Protein AF-A0A7J6T5H5-F1 (afdb_monomer)

InterPro domains:
  IPR002478 PUA domain [PF01472] (5-66)
  IPR002478 PUA domain [SM00359] (3-79)
  IPR004521 Uncharacterised domain CHP00451 [TIGR00451] (3-69)
  IPR015947 PUA-like superfamily [SSF88697] (2-103)
  IPR016437 MCT-1/Tma20 [PTHR22798] (1-104)

Secondary structure (DSSP, 8-state):
-PPEEEE-HHHHHHHTTTPPEETHHHHSTT-B--TTPPTT-EEEEEETT-SSEEEEEEESS-HHHHHH--EEEEE-TTS-EEEEE-SEEEEEEEETTSHHHHHTTS--

Organism: Perkinsus olseni (NCBI:txid32597)

Radius of gyration: 15.25 Å; Cα contacts (8 Å, |Δi|>4): 229; chains: 1; bounding box: 26×34×54 Å

pLDDT: mean 85.47, std 16.78, range [45.53, 98.0]

Foldseek 3Di:
DFAEWEFEPVCLVVLQVQDFDWLCRQQPPQIHDDQFADAQGKHFYDYRPDDDTFFIWGFNHTPCCSHVADQDFDQDPVRDTDRDRTDRGTRTDGGDPPPVNVVVVDDD

Structure (mmCIF, N/CA/C/O backbone):
data_AF-A0A7J6T5H5-F1
#
_entry.id   AF-A0A7J6T5H5-F1
#
loop_
_atom_site.group_PDB
_atom_site.id
_atom_site.type_symbol
_atom_site.label_atom_id
_atom_site.label_alt_id
_atom_site.label_comp_id
_atom_site.label_asym_id
_atom_site.label_entity_id
_atom_site.label_seq_id
_atom_site.pdbx_PDB_ins_code
_atom_site.Cartn_x
_atom_site.Cartn_y
_atom_site.Cartn_z
_atom_site.occupancy
_atom_site.B_iso_or_equiv
_atom_site.auth_seq_id
_atom_site.auth_comp_id
_atom_site.auth_asym_id
_atom_site.auth_atom_id
_atom_site.pdbx_PDB_model_num
ATOM 1 N N . MET A 1 1 ? -12.091 0.994 -14.509 1.00 75.12 1 MET A N 1
ATOM 2 C CA . MET A 1 1 ? -10.735 1.429 -14.094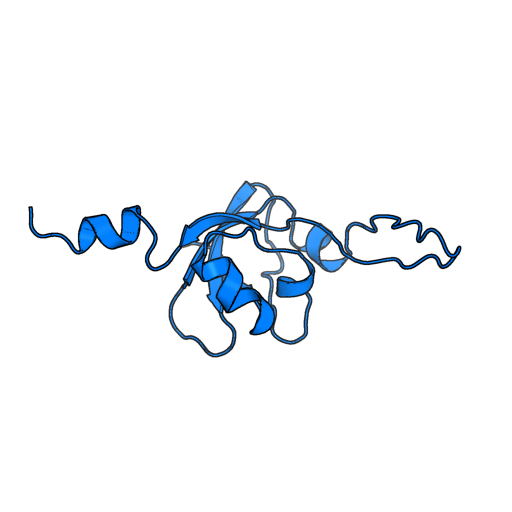 1.00 75.12 1 MET A CA 1
ATOM 3 C C . MET A 1 1 ? -10.667 1.379 -12.569 1.00 75.12 1 MET A C 1
ATOM 5 O O . MET A 1 1 ? -11.698 1.630 -11.957 1.00 75.12 1 MET A O 1
ATOM 9 N N . MET A 1 2 ? -9.535 1.001 -11.963 1.00 90.56 2 MET A N 1
ATOM 10 C CA . MET A 1 2 ? -9.406 0.858 -10.497 1.00 90.56 2 MET A CA 1
ATOM 11 C C . MET A 1 2 ? -9.149 2.215 -9.814 1.00 90.56 2 MET A C 1
ATOM 13 O O . MET A 1 2 ? -8.416 3.025 -10.389 1.00 90.56 2 MET A O 1
ATOM 17 N N . PRO A 1 3 ? -9.686 2.471 -8.604 1.00 95.56 3 PRO A N 1
ATOM 18 C CA . PRO A 1 3 ? -9.283 3.613 -7.790 1.00 95.56 3 PRO A CA 1
ATOM 19 C C . PRO A 1 3 ? -7.802 3.526 -7.428 1.00 95.56 3 PRO A C 1
ATOM 21 O O . PRO A 1 3 ? -7.277 2.443 -7.160 1.00 95.56 3 PRO A O 1
ATOM 24 N N . LEU A 1 4 ? -7.147 4.681 -7.400 1.00 95.81 4 LEU A N 1
ATOM 25 C CA . LEU A 1 4 ? -5.736 4.796 -7.069 1.00 95.81 4 LEU A CA 1
ATOM 26 C C . LEU A 1 4 ? -5.578 5.243 -5.614 1.00 95.81 4 LEU A C 1
ATOM 28 O O . LEU A 1 4 ? -6.182 6.227 -5.192 1.00 95.81 4 LEU A O 1
ATOM 32 N N . VAL A 1 5 ? -4.741 4.528 -4.871 1.00 96.81 5 VAL A N 1
ATOM 33 C CA . VAL A 1 5 ? -4.307 4.886 -3.519 1.00 96.81 5 VAL A CA 1
ATOM 34 C C . VAL A 1 5 ? -2.805 5.126 -3.535 1.00 96.81 5 VAL A C 1
ATOM 36 O O . VAL A 1 5 ? -2.067 4.424 -4.230 1.00 96.81 5 VAL A O 1
ATOM 39 N N . ARG A 1 6 ? -2.336 6.116 -2.777 1.00 97.75 6 ARG A N 1
ATOM 40 C CA . ARG A 1 6 ? -0.909 6.409 -2.650 1.00 97.75 6 ARG A CA 1
ATOM 41 C C . ARG A 1 6 ? -0.421 6.020 -1.268 1.00 97.75 6 ARG A C 1
ATOM 43 O O . ARG A 1 6 ? -0.991 6.458 -0.272 1.00 97.75 6 ARG A O 1
ATOM 50 N N . VAL A 1 7 ? 0.652 5.241 -1.231 1.00 97.31 7 VAL A N 1
ATOM 51 C CA . VAL A 1 7 ? 1.394 4.955 -0.002 1.00 97.31 7 VAL A CA 1
ATOM 52 C C . VAL A 1 7 ? 2.608 5.868 0.110 1.00 97.31 7 VAL A C 1
ATOM 54 O O . VAL A 1 7 ? 3.237 6.208 -0.897 1.00 97.31 7 VAL A O 1
ATOM 57 N N . ASP A 1 8 ? 2.955 6.243 1.336 1.00 96.50 8 ASP A N 1
ATOM 58 C CA . ASP A 1 8 ? 4.159 7.027 1.596 1.00 96.50 8 ASP A CA 1
ATOM 59 C C . ASP A 1 8 ? 5.467 6.272 1.312 1.00 96.50 8 ASP A C 1
ATOM 61 O O . ASP A 1 8 ? 5.505 5.054 1.097 1.00 96.50 8 ASP A O 1
ATOM 65 N N . ARG A 1 9 ? 6.580 7.015 1.339 1.00 96.38 9 ARG A N 1
ATOM 66 C CA . ARG A 1 9 ? 7.930 6.464 1.130 1.00 96.38 9 ARG A CA 1
ATOM 67 C C . ARG A 1 9 ? 8.311 5.348 2.103 1.00 96.38 9 ARG A C 1
ATOM 69 O O . ARG A 1 9 ? 9.049 4.441 1.714 1.00 96.38 9 ARG A O 1
ATOM 76 N N . GLY A 1 10 ? 7.849 5.412 3.351 1.00 95.00 10 GLY A N 1
ATOM 77 C CA . GLY A 1 10 ? 8.183 4.437 4.390 1.00 95.00 10 GLY A CA 1
ATOM 78 C C . GLY A 1 10 ? 7.588 3.059 4.101 1.00 95.00 10 GLY A C 1
ATOM 79 O O . GLY A 1 10 ? 8.234 2.038 4.354 1.00 95.00 10 GLY A O 1
ATOM 80 N N . ALA A 1 11 ? 6.399 3.029 3.500 1.00 95.31 11 ALA A N 1
ATOM 81 C CA . ALA A 1 11 ? 5.681 1.807 3.157 1.00 95.31 11 ALA A CA 1
ATOM 82 C C . ALA A 1 11 ? 6.257 1.059 1.938 1.00 95.31 11 ALA A C 1
ATOM 84 O O . ALA A 1 11 ? 6.144 -0.167 1.872 1.00 95.31 11 ALA A O 1
ATOM 85 N N . ILE A 1 12 ? 6.916 1.752 0.996 1.00 95.62 12 ILE A N 1
ATOM 86 C CA . ILE A 1 12 ? 7.339 1.198 -0.313 1.00 95.62 12 ILE A CA 1
ATOM 87 C C . ILE A 1 12 ? 8.089 -0.132 -0.169 1.00 95.62 12 ILE A C 1
ATOM 89 O O . ILE A 1 12 ? 7.757 -1.122 -0.822 1.00 95.62 12 ILE A O 1
ATOM 93 N N . ARG A 1 13 ? 9.096 -0.177 0.712 1.00 96.00 13 ARG A N 1
ATOM 94 C CA . ARG A 1 13 ? 9.944 -1.367 0.908 1.00 96.00 13 ARG A CA 1
ATOM 95 C C . ARG A 1 13 ? 9.170 -2.591 1.402 1.00 96.00 13 ARG A C 1
ATOM 97 O O . ARG A 1 13 ? 9.638 -3.708 1.206 1.00 96.00 13 ARG A O 1
ATOM 104 N N . PHE A 1 14 ? 8.052 -2.377 2.091 1.00 96.94 14 PHE A N 1
ATOM 105 C CA . PHE A 1 14 ? 7.221 -3.432 2.660 1.00 96.94 14 PHE A CA 1
ATOM 106 C C . PHE A 1 14 ? 6.186 -3.907 1.641 1.00 96.94 14 PHE A C 1
ATOM 108 O O . PHE A 1 14 ? 6.029 -5.112 1.459 1.00 96.94 14 PHE A O 1
ATOM 115 N N . VAL A 1 15 ? 5.567 -2.978 0.905 1.00 96.81 15 VAL A N 1
ATOM 116 C CA . VAL A 1 15 ? 4.629 -3.297 -0.184 1.00 96.81 15 VAL A CA 1
ATOM 117 C C . VAL A 1 15 ? 5.302 -4.164 -1.251 1.00 96.81 15 VAL A C 1
ATOM 119 O O . VAL A 1 15 ? 4.763 -5.198 -1.630 1.00 96.81 15 VAL A O 1
ATOM 122 N N . LEU A 1 16 ? 6.533 -3.822 -1.650 1.00 95.94 16 LEU A N 1
ATOM 123 C CA . LEU A 1 16 ? 7.332 -4.602 -2.611 1.00 95.94 16 LEU A CA 1
ATOM 124 C C . LEU A 1 16 ? 7.812 -5.967 -2.082 1.00 95.94 16 LEU A C 1
ATOM 126 O O . LEU A 1 16 ? 8.473 -6.718 -2.798 1.00 95.94 16 LEU A O 1
ATOM 130 N N . LYS A 1 17 ? 7.516 -6.286 -0.820 1.00 96.62 17 LYS A N 1
ATOM 131 C CA . LYS A 1 17 ? 7.759 -7.593 -0.199 1.00 96.62 17 LYS A CA 1
ATOM 132 C C . LYS A 1 17 ? 6.458 -8.346 0.100 1.00 96.62 17 LYS A C 1
ATOM 134 O O . LYS A 1 17 ? 6.508 -9.350 0.801 1.00 96.62 17 LYS A O 1
ATOM 139 N N . GLY A 1 18 ? 5.319 -7.862 -0.398 1.00 95.50 18 GLY A N 1
ATOM 140 C CA . GLY A 1 18 ? 4.013 -8.489 -0.198 1.00 95.50 18 GLY A CA 1
ATOM 141 C C . GLY A 1 18 ? 3.344 -8.162 1.133 1.00 95.50 18 GLY A C 1
ATOM 142 O O . GLY A 1 18 ? 2.362 -8.804 1.489 1.00 95.50 18 GLY A O 1
ATOM 143 N N . ALA A 1 19 ? 3.844 -7.180 1.891 1.00 97.56 19 ALA A N 1
ATOM 144 C CA . ALA A 1 19 ? 3.162 -6.758 3.108 1.00 97.56 19 ALA A CA 1
ATOM 145 C C . ALA A 1 19 ? 1.835 -6.058 2.782 1.00 97.56 19 ALA A C 1
ATOM 1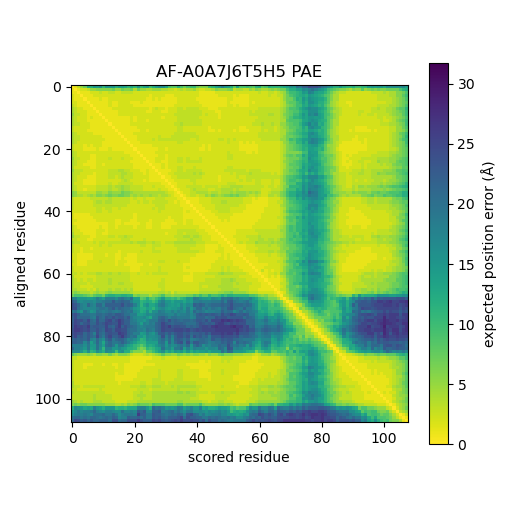47 O O . ALA A 1 19 ? 1.717 -5.364 1.765 1.00 97.56 19 ALA A O 1
ATOM 148 N N . ASN A 1 20 ? 0.871 -6.198 3.690 1.00 97.44 20 ASN A N 1
ATOM 149 C CA . ASN A 1 20 ? -0.363 -5.424 3.667 1.00 97.44 20 ASN A CA 1
ATOM 150 C C . ASN A 1 20 ? -0.094 -3.937 3.928 1.00 97.44 20 ASN A C 1
ATOM 152 O O . ASN A 1 20 ? 0.915 -3.561 4.534 1.00 97.44 20 ASN A O 1
ATOM 156 N N . ILE A 1 21 ? -1.014 -3.086 3.483 1.00 96.00 21 ILE A N 1
ATOM 157 C CA . ILE A 1 21 ? -0.885 -1.642 3.626 1.00 96.00 21 ILE A CA 1
ATOM 158 C C . ILE A 1 21 ? -1.580 -1.240 4.917 1.00 96.00 21 ILE A C 1
ATOM 160 O O . ILE A 1 21 ? -2.777 -1.465 5.111 1.00 96.00 21 ILE A O 1
ATOM 164 N N . MET A 1 22 ? -0.802 -0.622 5.795 1.00 93.81 22 MET A N 1
ATOM 165 C CA . MET A 1 22 ? -1.272 -0.143 7.086 1.00 93.81 22 MET A CA 1
ATOM 166 C C . MET A 1 22 ? -1.825 1.274 6.958 1.00 93.81 22 MET A C 1
ATOM 168 O O . MET A 1 22 ? -1.282 2.081 6.198 1.00 93.81 22 MET A O 1
ATOM 172 N N . THR A 1 23 ? -2.839 1.602 7.756 1.00 92.75 23 THR A N 1
ATOM 173 C CA . THR A 1 23 ? -3.481 2.926 7.765 1.00 92.75 23 THR A CA 1
ATOM 174 C C . THR A 1 23 ? -2.502 4.108 7.835 1.00 92.75 23 THR A C 1
ATOM 176 O O . THR A 1 23 ? -2.643 5.020 7.019 1.00 92.75 23 THR A O 1
ATOM 179 N N . PRO A 1 24 ? -1.447 4.098 8.684 1.00 91.19 24 PRO A N 1
ATOM 180 C CA . PRO A 1 24 ? -0.500 5.213 8.750 1.00 91.19 24 PRO A CA 1
ATOM 181 C C . PRO A 1 24 ? 0.207 5.514 7.426 1.00 91.19 24 PRO A C 1
ATOM 183 O O . PRO A 1 24 ? 0.520 6.668 7.162 1.00 91.19 24 PRO A O 1
ATOM 186 N N . GLY A 1 25 ? 0.421 4.498 6.581 1.00 92.44 25 GLY A N 1
ATOM 187 C CA . GLY A 1 25 ? 1.042 4.669 5.265 1.00 92.44 25 GLY A CA 1
ATOM 188 C C . GLY A 1 25 ? 0.145 5.374 4.243 1.00 92.44 25 GLY A C 1
ATOM 189 O O . GLY A 1 25 ? 0.638 5.808 3.204 1.00 92.44 25 GLY A O 1
ATOM 190 N N . LEU A 1 26 ? -1.158 5.473 4.529 1.00 92.75 26 LEU A N 1
ATOM 191 C CA . LEU A 1 26 ? -2.179 6.099 3.684 1.00 92.75 26 LEU A CA 1
ATOM 192 C C . LEU A 1 26 ? -2.617 7.470 4.220 1.00 92.75 26 LEU A C 1
ATOM 194 O O . LEU A 1 26 ? -2.997 8.331 3.431 1.00 92.75 26 LEU A O 1
ATOM 198 N N . THR A 1 27 ? -2.554 7.677 5.540 1.00 91.00 27 THR A N 1
ATOM 199 C CA . THR A 1 27 ? -2.966 8.925 6.210 1.00 91.00 27 THR A CA 1
ATOM 200 C C . THR A 1 27 ? -1.803 9.867 6.531 1.00 91.00 27 THR A C 1
ATOM 202 O O . THR A 1 27 ? -2.017 10.935 7.101 1.00 91.00 27 THR A O 1
ATOM 205 N N . SER A 1 28 ? -0.560 9.483 6.232 1.00 91.19 28 SER A N 1
ATOM 206 C CA . SER A 1 28 ? 0.602 10.368 6.358 1.00 91.19 28 SER A CA 1
ATOM 207 C C . SER A 1 28 ? 0.611 11.443 5.254 1.00 91.19 28 SER A C 1
ATOM 209 O O . SER A 1 28 ? -0.100 11.306 4.258 1.00 91.19 28 SER A O 1
ATOM 211 N N . PRO A 1 29 ? 1.440 12.504 5.358 1.00 92.94 29 PRO A N 1
ATOM 212 C CA . PRO A 1 29 ? 1.514 13.551 4.329 1.00 92.94 29 PRO A CA 1
ATOM 213 C C . PRO A 1 29 ? 1.873 13.043 2.920 1.00 92.94 29 PRO A C 1
ATOM 215 O O . PRO A 1 29 ? 1.516 13.667 1.923 1.00 92.94 29 PRO A O 1
ATOM 218 N N . GLY A 1 30 ? 2.593 11.917 2.838 1.00 92.88 30 GLY A N 1
ATOM 219 C CA . GLY A 1 30 ? 2.942 11.249 1.582 1.00 92.88 30 GLY A CA 1
ATOM 220 C C . GLY A 1 30 ? 1.863 10.288 1.074 1.00 92.88 30 GLY A C 1
ATOM 221 O O . GLY A 1 30 ? 1.857 9.944 -0.108 1.00 92.88 30 GLY A O 1
ATOM 222 N N . GLY A 1 31 ? 0.927 9.880 1.932 1.00 94.38 31 GLY A N 1
ATOM 223 C CA . GLY A 1 31 ? -0.217 9.053 1.568 1.00 94.38 31 GLY A CA 1
ATOM 224 C C . GLY A 1 31 ? -1.283 9.830 0.790 1.00 94.38 31 GLY A C 1
ATOM 225 O O . GLY A 1 31 ? -1.253 11.062 0.708 1.00 94.38 31 GLY A O 1
ATOM 226 N N . ALA A 1 32 ? -2.194 9.113 0.135 1.00 93.88 32 ALA A N 1
ATOM 227 C CA . ALA A 1 32 ? -3.427 9.680 -0.409 1.00 93.88 32 ALA A CA 1
ATOM 228 C C . ALA A 1 32 ? -4.487 8.592 -0.604 1.00 93.88 32 ALA A C 1
ATOM 230 O O . ALA A 1 32 ? -4.186 7.486 -1.062 1.00 93.88 32 ALA A O 1
ATOM 231 N N . LEU A 1 33 ? -5.738 8.945 -0.319 1.00 93.38 33 LEU A N 1
ATOM 232 C CA . LEU A 1 33 ? -6.906 8.080 -0.446 1.00 93.38 33 LEU A CA 1
ATOM 233 C C . LEU A 1 33 ? -7.969 8.764 -1.318 1.00 93.38 33 LEU A C 1
ATOM 235 O O . LEU A 1 33 ? -8.165 9.976 -1.195 1.00 93.38 33 LEU A O 1
ATOM 239 N N . PRO A 1 34 ? -8.682 8.021 -2.179 1.00 92.19 34 PRO A N 1
ATOM 240 C CA . PRO A 1 34 ? -9.846 8.548 -2.874 1.00 92.19 34 PRO A CA 1
ATOM 241 C C . PRO A 1 34 ? -11.023 8.696 -1.900 1.00 92.19 34 PRO A C 1
ATOM 243 O O . PRO A 1 34 ? -11.260 7.813 -1.082 1.00 92.19 34 PRO A O 1
ATOM 246 N N . GLN A 1 35 ? -11.794 9.783 -2.019 1.00 86.50 35 GLN A N 1
ATOM 247 C CA . GLN A 1 35 ? -12.885 10.116 -1.083 1.00 86.50 35 GLN A CA 1
ATOM 248 C C . GLN A 1 35 ? -13.998 9.060 -1.014 1.00 86.50 35 GLN A C 1
ATOM 250 O O . GLN A 1 35 ? -14.624 8.897 0.023 1.00 86.50 35 GLN A O 1
ATOM 255 N N . HIS A 1 36 ? -14.250 8.332 -2.102 1.00 90.19 36 HIS A N 1
ATOM 256 C CA . HIS A 1 36 ? -15.351 7.367 -2.192 1.00 90.19 36 HIS A CA 1
ATOM 257 C C . HIS A 1 36 ? -14.870 5.911 -2.191 1.00 90.19 36 HIS A C 1
ATOM 259 O O . HIS A 1 36 ? -15.502 5.055 -2.811 1.00 90.19 36 HIS A O 1
ATOM 265 N N . LEU A 1 37 ? -13.733 5.624 -1.545 1.00 93.50 37 LEU A N 1
ATOM 266 C CA . LEU A 1 37 ? -13.246 4.251 -1.431 1.00 93.50 37 LEU A CA 1
ATOM 267 C C . LEU A 1 37 ? -14.216 3.413 -0.598 1.00 93.50 37 LEU A C 1
ATOM 269 O O . LEU A 1 37 ? -14.494 3.744 0.557 1.00 93.50 37 LEU A O 1
ATOM 273 N N . GLN A 1 38 ? -14.689 2.311 -1.172 1.00 93.56 38 GLN A N 1
ATOM 274 C CA . GLN A 1 38 ? -15.552 1.361 -0.480 1.00 93.56 38 GLN A CA 1
ATOM 275 C C . GLN A 1 38 ? -14.749 0.181 0.070 1.00 93.56 38 GLN A C 1
ATOM 277 O O . GLN A 1 38 ? -13.715 -0.213 -0.476 1.00 93.56 38 GLN A O 1
ATOM 282 N N . LYS A 1 39 ? -15.258 -0.415 1.150 1.00 93.19 39 LYS A N 1
ATOM 283 C CA . LYS A 1 39 ? -14.766 -1.698 1.648 1.00 93.19 39 LYS A CA 1
ATOM 284 C C . LYS A 1 39 ? -14.934 -2.783 0.576 1.00 93.19 39 LYS A C 1
ATOM 286 O O . LYS A 1 39 ? -15.860 -2.729 -0.227 1.00 93.19 39 LYS A O 1
ATOM 291 N N . ASP A 1 40 ? -14.008 -3.735 0.556 1.00 95.62 40 ASP A N 1
ATOM 292 C CA . ASP A 1 40 ? -13.868 -4.819 -0.422 1.00 95.62 40 ASP A CA 1
ATOM 293 C C . ASP A 1 40 ? -13.587 -4.369 -1.869 1.00 95.62 40 ASP A C 1
AT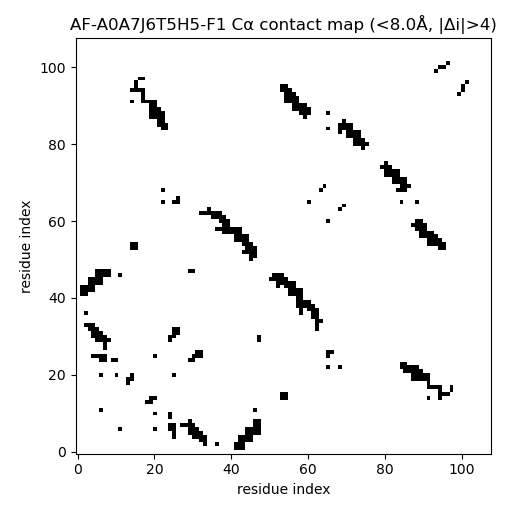OM 295 O O . ASP A 1 40 ? -13.450 -5.201 -2.769 1.00 95.62 40 ASP A O 1
ATOM 299 N N . GLN A 1 41 ? -13.408 -3.067 -2.112 1.00 96.31 41 GLN A N 1
ATOM 300 C CA . GLN A 1 41 ? -13.064 -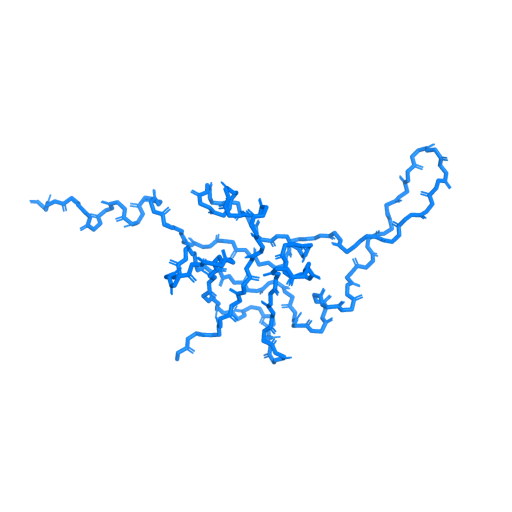2.551 -3.431 1.00 96.31 41 GLN A CA 1
ATOM 301 C C . GLN A 1 41 ? -11.606 -2.868 -3.794 1.00 96.31 41 GLN A C 1
ATOM 303 O O . GLN A 1 41 ? -10.690 -2.679 -2.988 1.00 96.31 41 GLN A O 1
ATOM 308 N N . ILE A 1 42 ? -11.384 -3.313 -5.034 1.00 97.88 42 ILE A N 1
ATOM 309 C CA . ILE A 1 42 ? -10.039 -3.516 -5.586 1.00 97.88 42 ILE A CA 1
ATOM 310 C C . ILE A 1 42 ? -9.416 -2.168 -5.941 1.00 97.88 42 ILE A C 1
ATOM 312 O O . ILE A 1 42 ? -10.035 -1.358 -6.635 1.00 97.88 42 ILE A O 1
ATOM 316 N N . VAL A 1 43 ? -8.180 -1.954 -5.499 1.00 97.56 43 VAL A N 1
ATOM 317 C CA . VAL A 1 43 ? -7.437 -0.703 -5.658 1.00 97.56 43 VAL A CA 1
ATOM 318 C C . VAL A 1 43 ? -6.064 -0.922 -6.275 1.00 97.56 43 VAL A C 1
ATOM 320 O O . VAL A 1 43 ? -5.402 -1.935 -6.044 1.00 97.56 43 VAL A O 1
ATOM 323 N N . ALA A 1 44 ? -5.619 0.080 -7.026 1.00 97.81 44 ALA A N 1
ATOM 324 C CA . ALA A 1 44 ? -4.258 0.190 -7.521 1.00 97.81 44 ALA A CA 1
ATOM 325 C C . ALA A 1 44 ? -3.420 1.036 -6.556 1.00 97.81 44 ALA A C 1
ATOM 327 O O . ALA A 1 44 ? -3.811 2.146 -6.197 1.00 97.81 44 ALA A O 1
ATOM 328 N N . ILE A 1 45 ? -2.258 0.529 -6.159 1.00 98.00 45 ILE A N 1
ATOM 329 C CA . ILE A 1 45 ? -1.380 1.170 -5.181 1.00 98.00 45 ILE A CA 1
ATOM 330 C C . ILE A 1 45 ? -0.183 1.785 -5.899 1.00 98.00 45 ILE A C 1
ATOM 332 O O . ILE A 1 45 ? 0.603 1.083 -6.539 1.00 98.00 45 ILE A O 1
ATOM 336 N N . ILE A 1 46 ? -0.022 3.099 -5.764 1.00 97.62 46 ILE A N 1
ATOM 337 C CA . ILE A 1 46 ? 1.152 3.836 -6.229 1.00 97.62 46 ILE A CA 1
ATOM 338 C C . ILE A 1 46 ? 2.001 4.281 -5.038 1.00 97.62 46 ILE A C 1
ATOM 340 O O . ILE A 1 46 ? 1.494 4.580 -3.957 1.00 97.62 46 ILE A O 1
ATOM 344 N N . ALA A 1 47 ? 3.310 4.342 -5.233 1.00 96.69 47 ALA A N 1
ATOM 345 C CA . ALA A 1 47 ? 4.234 4.854 -4.233 1.00 96.69 47 ALA A CA 1
ATOM 346 C C . ALA A 1 47 ? 4.466 6.360 -4.412 1.00 96.69 47 ALA A C 1
ATOM 348 O O . ALA A 1 47 ? 4.524 6.858 -5.537 1.00 96.69 47 ALA A O 1
ATOM 349 N N . GLU A 1 48 ? 4.652 7.085 -3.309 1.00 97.25 48 GLU A N 1
ATOM 350 C CA . GLU A 1 48 ? 5.033 8.496 -3.345 1.00 97.25 48 GLU A CA 1
ATOM 351 C C . GLU A 1 48 ? 6.275 8.724 -4.230 1.00 97.25 48 GLU A C 1
ATOM 353 O O . GLU A 1 48 ? 7.322 8.093 -4.057 1.00 97.25 48 GLU A O 1
ATOM 358 N N . GLY A 1 49 ? 6.151 9.633 -5.203 1.00 95.50 49 GLY A N 1
ATOM 359 C CA . GLY A 1 49 ? 7.223 9.954 -6.148 1.00 95.50 49 GLY A CA 1
ATOM 360 C C . GLY A 1 49 ? 7.485 8.883 -7.213 1.00 95.50 49 GLY A C 1
ATOM 361 O O . GLY A 1 49 ? 8.565 8.882 -7.804 1.00 95.50 49 GLY A O 1
ATOM 362 N N . LYS A 1 50 ? 6.547 7.954 -7.442 1.00 95.69 50 LYS A N 1
ATOM 363 C CA . LYS A 1 50 ? 6.581 6.980 -8.545 1.00 95.69 50 LYS A CA 1
ATOM 364 C C . LYS A 1 50 ? 5.410 7.203 -9.495 1.00 95.69 50 LYS A C 1
ATOM 366 O O . LYS A 1 50 ? 4.368 7.699 -9.088 1.00 95.69 50 LYS A O 1
ATOM 371 N N . GLU A 1 51 ? 5.605 6.817 -10.752 1.00 94.75 51 GLU A N 1
ATOM 372 C CA . GLU A 1 51 ? 4.609 6.960 -11.826 1.00 94.75 51 GLU A CA 1
ATOM 373 C C . GLU A 1 51 ? 3.808 5.675 -12.053 1.00 94.75 51 GLU A C 1
ATOM 375 O O . GLU A 1 51 ? 2.645 5.715 -12.447 1.00 94.75 51 GLU A O 1
ATOM 380 N N . HIS A 1 52 ? 4.420 4.521 -11.783 1.00 95.50 52 HIS A N 1
ATOM 381 C CA . HIS A 1 52 ? 3.806 3.218 -11.999 1.00 95.50 52 HIS A CA 1
ATOM 382 C C . HIS A 1 52 ? 3.276 2.614 -10.702 1.00 95.50 52 HIS A C 1
ATOM 384 O O . HIS A 1 52 ? 3.848 2.779 -9.621 1.00 95.50 52 HIS A O 1
ATOM 390 N N . ILE A 1 53 ? 2.187 1.865 -10.850 1.00 96.75 53 ILE A N 1
ATOM 391 C CA . ILE A 1 53 ? 1.566 1.073 -9.792 1.00 96.75 53 ILE A CA 1
ATOM 392 C C . ILE A 1 53 ? 2.564 0.006 -9.331 1.00 96.75 53 ILE A C 1
ATOM 394 O O . ILE A 1 53 ? 3.176 -0.680 -10.148 1.00 96.75 53 ILE A O 1
ATOM 398 N N . CYS A 1 54 ? 2.729 -0.132 -8.018 1.00 96.50 54 CYS A N 1
ATOM 399 C CA . CYS A 1 54 ? 3.640 -1.104 -7.418 1.00 96.50 54 CYS A CA 1
ATOM 400 C C . CYS A 1 54 ? 2.920 -2.304 -6.795 1.00 96.50 54 CYS A C 1
ATOM 402 O O . CYS A 1 54 ? 3.569 -3.320 -6.540 1.00 96.50 54 CYS A O 1
ATOM 404 N N . ALA A 1 55 ? 1.610 -2.198 -6.557 1.00 97.88 55 ALA A N 1
ATOM 405 C CA . ALA A 1 55 ? 0.784 -3.290 -6.061 1.00 97.88 55 ALA A CA 1
ATOM 406 C C . ALA A 1 55 ? -0.704 -3.109 -6.398 1.00 97.88 55 ALA A C 1
ATOM 408 O O . ALA A 1 55 ? -1.166 -2.016 -6.724 1.00 97.88 55 ALA A O 1
ATOM 409 N N . ILE A 1 56 ? -1.453 -4.198 -6.284 1.00 97.94 56 ILE A N 1
ATOM 410 C CA . ILE A 1 56 ? -2.910 -4.266 -6.321 1.00 97.94 56 ILE A CA 1
ATOM 411 C C . ILE A 1 56 ? -3.359 -4.873 -4.997 1.00 97.94 56 ILE A C 1
ATOM 413 O O . ILE A 1 56 ? -2.778 -5.848 -4.515 1.00 97.94 56 ILE A O 1
ATOM 417 N N . GLY A 1 57 ? -4.404 -4.303 -4.413 1.00 97.56 57 GLY A N 1
ATOM 418 C CA . GLY A 1 57 ? -4.948 -4.787 -3.154 1.00 97.56 57 GLY A CA 1
ATOM 419 C C . GLY A 1 57 ? -6.455 -4.650 -3.070 1.00 97.56 57 GLY A C 1
ATOM 420 O O . GLY A 1 57 ? -7.095 -4.082 -3.955 1.00 97.56 57 GLY A O 1
ATOM 421 N N . ARG A 1 58 ? -7.014 -5.170 -1.982 1.00 97.88 58 ARG A N 1
ATOM 422 C CA . ARG A 1 58 ? -8.426 -5.029 -1.630 1.00 97.88 58 ARG A CA 1
ATOM 423 C C . ARG A 1 58 ? -8.558 -4.200 -0.367 1.00 97.88 58 ARG A C 1
ATOM 425 O O . ARG A 1 58 ? -7.923 -4.501 0.644 1.00 97.88 58 ARG A O 1
ATOM 432 N N . SER A 1 59 ? -9.386 -3.164 -0.424 1.00 95.62 59 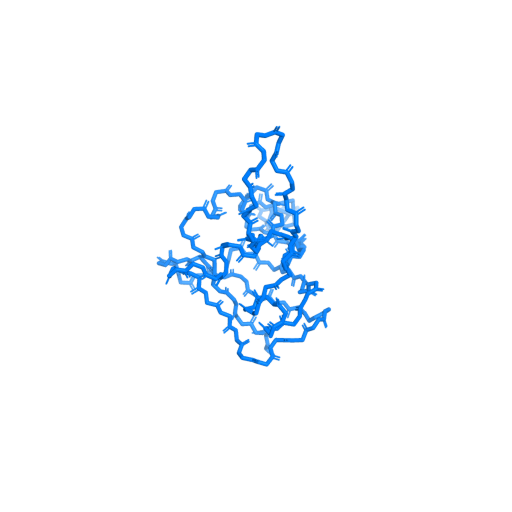SER A N 1
ATOM 433 C CA . SER A 1 59 ? -9.656 -2.336 0.746 1.00 95.62 59 SER A CA 1
ATOM 434 C C . SER A 1 59 ? -10.407 -3.138 1.803 1.00 95.62 59 SER A C 1
ATOM 436 O O . SER A 1 59 ? -11.443 -3.725 1.512 1.00 95.62 59 SER A O 1
ATOM 438 N N . LEU A 1 60 ? -9.917 -3.159 3.038 1.00 94.19 60 LEU A N 1
ATOM 439 C CA . LEU A 1 60 ? -10.616 -3.777 4.172 1.00 94.19 60 LEU A CA 1
ATOM 440 C C . LEU A 1 60 ? -11.535 -2.786 4.895 1.00 94.19 60 LEU A C 1
ATOM 442 O O . LEU A 1 60 ? -12.359 -3.193 5.716 1.00 94.19 60 LEU A O 1
ATOM 446 N N . GLN A 1 61 ? -11.388 -1.501 4.578 1.00 89.62 61 GLN A N 1
ATOM 447 C CA . GLN A 1 61 ? -12.069 -0.373 5.204 1.00 89.62 61 GLN A CA 1
ATOM 448 C C . GLN A 1 61 ? -12.507 0.644 4.136 1.00 89.62 61 GLN A C 1
ATOM 450 O O . GLN A 1 61 ? -11.964 0.657 3.028 1.00 89.62 61 GLN A O 1
ATOM 455 N N . SER A 1 62 ? -13.486 1.493 4.435 1.00 91.56 62 SER A N 1
ATOM 456 C CA . SER A 1 62 ? -13.840 2.633 3.576 1.00 91.56 62 SER A CA 1
ATOM 457 C C . SER A 1 62 ? -12.855 3.802 3.739 1.00 91.56 62 SER A C 1
ATOM 459 O O . SER A 1 62 ? -12.082 3.849 4.696 1.00 91.56 62 SER A O 1
ATOM 461 N N . ALA A 1 63 ? -12.885 4.781 2.826 1.00 89.94 63 ALA A N 1
ATOM 462 C CA . ALA A 1 63 ? -12.073 6.000 2.953 1.00 89.94 63 ALA A CA 1
ATOM 463 C C . ALA A 1 63 ? -12.310 6.725 4.288 1.00 89.94 63 ALA A C 1
ATOM 465 O O . ALA A 1 63 ? -11.357 7.191 4.920 1.00 89.94 63 ALA A O 1
ATOM 466 N N . ASP A 1 64 ? -13.571 6.783 4.719 1.00 88.25 64 ASP A N 1
ATOM 467 C CA . ASP A 1 64 ? -13.975 7.429 5.965 1.00 88.25 64 ASP A CA 1
ATOM 468 C C . ASP A 1 64 ? -13.409 6.682 7.175 1.00 88.25 64 ASP A C 1
ATOM 470 O O . ASP A 1 64 ? -12.824 7.298 8.061 1.00 88.25 64 ASP A O 1
ATOM 474 N N . GLU A 1 65 ? -13.490 5.349 7.187 1.00 85.62 65 GLU A N 1
ATOM 475 C CA . GLU A 1 65 ? -12.940 4.517 8.264 1.00 85.62 65 GLU A CA 1
ATOM 476 C C . GLU A 1 65 ? -11.412 4.641 8.367 1.00 85.62 65 GLU A C 1
ATOM 478 O O . GLU A 1 65 ? -10.865 4.721 9.468 1.00 85.62 65 GLU A O 1
ATOM 483 N N . ILE A 1 66 ? -10.717 4.700 7.225 1.00 85.56 66 ILE A N 1
ATOM 484 C CA . ILE A 1 66 ? -9.257 4.861 7.172 1.00 85.56 66 ILE A CA 1
ATOM 485 C C . ILE A 1 66 ? -8.856 6.259 7.674 1.00 85.56 66 ILE A C 1
ATOM 487 O O . ILE A 1 66 ? -7.887 6.388 8.424 1.00 85.56 66 ILE A O 1
ATOM 491 N N . THR A 1 67 ? -9.607 7.299 7.297 1.00 82.12 67 THR A N 1
ATOM 492 C CA . THR A 1 67 ? -9.281 8.703 7.605 1.00 82.12 67 THR A CA 1
ATOM 493 C C . THR A 1 67 ? -9.644 9.095 9.036 1.00 82.12 67 THR A C 1
ATOM 495 O O . THR A 1 67 ? -8.814 9.668 9.739 1.00 82.12 67 THR A O 1
ATOM 498 N N . VAL A 1 68 ? -10.866 8.781 9.480 1.00 67.00 68 VAL A N 1
ATOM 499 C CA . VAL A 1 68 ? -11.340 9.039 10.855 1.00 67.00 68 VAL A CA 1
ATOM 500 C C . VAL A 1 68 ? -10.565 8.180 11.852 1.00 67.00 68 VAL A C 1
ATOM 502 O O . VAL A 1 68 ? -10.299 8.594 12.980 1.00 67.00 68 VAL A O 1
ATOM 505 N N . GLY A 1 69 ? -10.132 7.016 11.382 1.00 57.22 69 GLY A N 1
ATOM 506 C CA . GLY A 1 69 ? -9.272 6.105 12.083 1.00 57.22 69 GLY A CA 1
ATOM 507 C C . GLY A 1 69 ? -10.013 5.204 13.046 1.00 57.22 69 GLY A C 1
ATOM 508 O O . GLY A 1 69 ? -10.763 5.645 13.916 1.00 57.22 69 GLY A O 1
ATOM 509 N N . VAL A 1 70 ? -9.743 3.907 12.932 1.00 50.62 70 VAL A N 1
ATOM 510 C CA . VAL A 1 70 ? -10.097 2.974 13.995 1.00 50.62 70 VAL A CA 1
ATOM 511 C C . VAL A 1 70 ? -9.129 3.247 15.135 1.00 50.62 70 VAL A C 1
ATOM 513 O O . VAL A 1 70 ? -7.941 2.922 15.066 1.00 50.62 70 VAL A O 1
ATOM 516 N N . VAL A 1 71 ? -9.631 3.900 16.180 1.00 45.53 71 VAL A N 1
ATOM 517 C CA . VAL A 1 71 ? -8.891 4.086 17.424 1.00 45.53 71 VAL A CA 1
ATOM 518 C C . VAL A 1 71 ? -8.759 2.717 18.076 1.00 45.53 71 VAL A C 1
ATOM 520 O O . VAL A 1 71 ? -9.634 2.273 18.814 1.00 45.53 71 VAL A O 1
ATOM 523 N N . VAL A 1 72 ? -7.660 2.025 17.793 1.00 48.16 72 VAL A N 1
ATOM 524 C CA . VAL A 1 72 ? -7.262 0.891 18.618 1.00 48.16 72 VAL A CA 1
ATOM 525 C C . VAL A 1 72 ? -6.738 1.484 19.918 1.00 48.16 72 VAL A C 1
ATOM 527 O O . VAL A 1 72 ? -5.743 2.215 19.925 1.00 48.16 72 VAL A O 1
ATOM 530 N N . GLU A 1 73 ? -7.439 1.222 21.021 1.00 47.47 73 GLU A N 1
ATOM 531 C CA . GLU A 1 73 ? -6.948 1.575 22.349 1.00 47.47 73 GLU A CA 1
ATOM 532 C C . GLU A 1 73 ? -5.727 0.708 22.664 1.00 47.47 73 GLU A C 1
ATOM 534 O O . GLU A 1 73 ? -5.831 -0.399 23.188 1.00 47.47 73 GLU A O 1
ATOM 539 N N . VAL A 1 74 ? -4.541 1.209 22.327 1.00 49.88 74 VAL A N 1
ATOM 540 C CA . VAL A 1 74 ? -3.294 0.574 22.741 1.00 49.88 74 VAL A CA 1
ATOM 541 C C . VAL A 1 74 ? -3.029 0.994 24.181 1.00 49.88 74 VAL A C 1
ATOM 543 O O . VAL A 1 74 ? -2.580 2.110 24.456 1.00 49.88 74 VAL A O 1
ATOM 546 N N . VAL A 1 75 ? -3.334 0.099 25.119 1.00 49.81 75 VAL A N 1
ATOM 547 C CA . VAL A 1 75 ? -2.923 0.256 26.515 1.00 49.81 75 VAL A CA 1
ATOM 548 C C . VAL A 1 75 ? -1.427 -0.026 26.586 1.00 49.81 75 VAL A C 1
ATOM 550 O O . VAL A 1 75 ? -0.985 -1.167 26.469 1.00 49.81 75 VAL A O 1
ATOM 553 N N . ASN A 1 76 ? -0.629 1.025 26.759 1.00 51.56 76 ASN A N 1
ATOM 554 C CA . ASN A 1 76 ? 0.786 0.863 27.066 1.00 51.56 76 ASN A CA 1
ATOM 555 C C . ASN A 1 76 ? 0.923 0.358 28.516 1.00 51.56 76 ASN A C 1
ATOM 557 O O . ASN A 1 76 ? 0.270 0.919 29.400 1.00 51.56 76 ASN A O 1
ATOM 561 N N . PRO A 1 77 ? 1.810 -0.610 28.814 1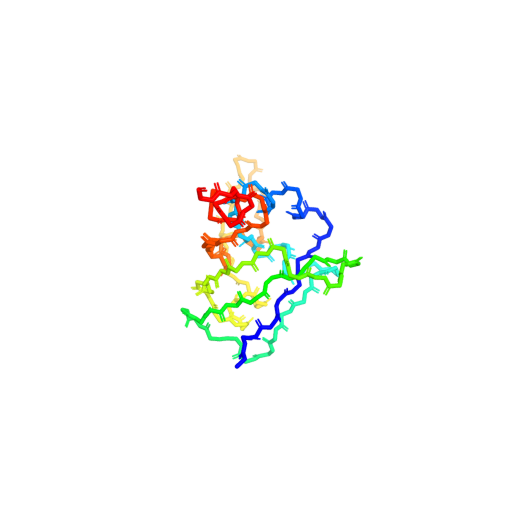.00 56.94 77 PRO A N 1
ATOM 562 C CA . PRO A 1 77 ? 2.028 -1.097 30.182 1.00 56.94 77 PRO A CA 1
ATOM 563 C C . PRO A 1 77 ? 2.526 -0.011 31.157 1.00 56.94 77 PRO A C 1
ATOM 565 O O . PRO A 1 77 ? 2.484 -0.204 32.365 1.00 56.94 77 PRO A O 1
ATOM 568 N N . ALA A 1 78 ? 2.948 1.152 30.645 1.00 63.38 78 ALA A N 1
ATOM 569 C CA . ALA A 1 78 ? 3.344 2.333 31.414 1.00 63.38 78 ALA A CA 1
ATOM 570 C C . ALA A 1 78 ? 2.213 3.374 31.631 1.00 63.38 78 ALA A C 1
ATOM 572 O O . ALA A 1 78 ? 2.491 4.504 32.020 1.00 63.38 78 ALA A O 1
ATOM 573 N N . GLY A 1 79 ? 0.945 3.042 31.350 1.00 49.09 79 GLY A N 1
ATOM 574 C CA . GLY A 1 79 ? -0.220 3.872 31.713 1.00 49.09 79 GLY A CA 1
ATOM 575 C C . GLY A 1 79 ? -0.539 5.062 30.791 1.00 49.09 79 GLY A C 1
ATOM 576 O O . GLY A 1 79 ? -1.514 5.771 31.024 1.00 49.09 79 GLY A O 1
ATOM 577 N N . GLY A 1 80 ? 0.232 5.287 29.722 1.00 47.53 80 GLY A N 1
ATOM 578 C CA . GLY A 1 80 ? -0.055 6.333 28.731 1.00 47.53 80 GLY A CA 1
ATOM 579 C C . GLY A 1 80 ? -1.038 5.872 27.649 1.00 47.53 80 GLY A C 1
ATOM 580 O O . GLY A 1 80 ? -0.701 4.993 26.857 1.00 47.53 80 GLY A O 1
ATOM 581 N N . LYS A 1 8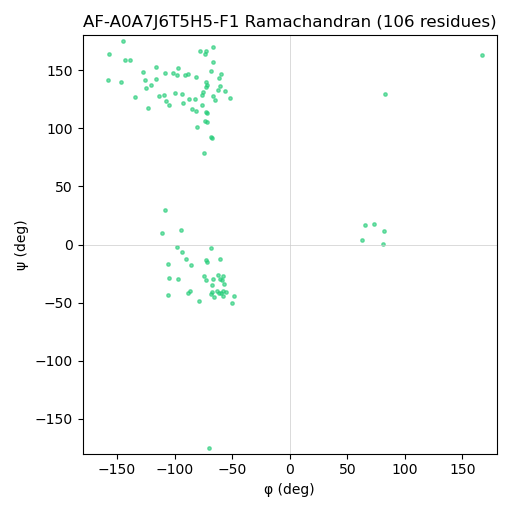1 ? -2.226 6.489 27.566 1.00 46.34 81 LYS A N 1
ATOM 582 C CA . LYS A 1 81 ? -3.198 6.276 26.474 1.00 46.34 81 LYS A CA 1
ATOM 583 C C . LYS A 1 81 ? -2.735 7.025 25.215 1.00 46.34 81 LYS A C 1
ATOM 585 O O . LYS A 1 81 ? -2.597 8.245 25.243 1.00 46.34 81 LYS A O 1
ATOM 590 N N . ARG A 1 82 ? -2.504 6.319 24.102 1.00 48.44 82 ARG A N 1
ATOM 591 C CA . ARG A 1 82 ? -2.313 6.929 22.772 1.00 48.44 82 ARG A CA 1
ATOM 592 C C . ARG A 1 82 ? -3.340 6.351 21.806 1.00 48.44 82 ARG A C 1
ATOM 594 O O . ARG A 1 82 ? -3.316 5.155 21.534 1.00 48.44 82 ARG A O 1
ATOM 601 N N . SER A 1 83 ? -4.213 7.199 21.269 1.00 50.94 83 SER A N 1
ATOM 602 C CA . SE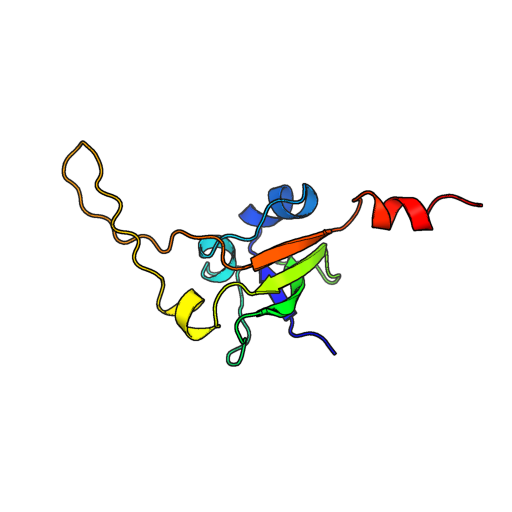R A 1 83 ? -5.017 6.859 20.099 1.00 50.94 83 SER A CA 1
ATOM 603 C C . SER A 1 83 ? -4.086 6.839 18.892 1.00 50.94 83 SER A C 1
ATOM 605 O O . SER A 1 83 ? -3.500 7.850 18.512 1.00 50.94 83 SER A O 1
ATOM 607 N N . THR A 1 84 ? -3.877 5.662 18.315 1.00 53.25 84 THR A N 1
ATOM 608 C CA . THR A 1 84 ? -3.128 5.536 17.065 1.00 53.25 84 THR A CA 1
ATOM 609 C C . THR A 1 84 ? -4.002 4.804 16.074 1.00 53.25 84 THR A C 1
ATOM 611 O O . THR A 1 84 ? -4.652 3.820 16.418 1.00 53.25 84 THR A O 1
ATOM 614 N N . ASN A 1 85 ? -4.042 5.328 14.854 1.00 60.59 85 ASN A N 1
ATOM 615 C CA . ASN A 1 85 ? -4.784 4.751 13.750 1.00 60.59 85 ASN A CA 1
ATOM 616 C C . ASN A 1 85 ? -4.015 3.507 13.266 1.00 60.59 85 ASN A C 1
ATOM 618 O O . ASN A 1 85 ? -3.184 3.585 12.361 1.00 60.59 85 ASN A O 1
ATOM 622 N N . GLN A 1 86 ? -4.158 2.399 13.997 1.00 64.19 86 GLN A N 1
ATOM 623 C CA . GLN A 1 86 ? -3.410 1.161 13.788 1.00 64.19 86 GLN A CA 1
ATOM 624 C C . GLN A 1 86 ? -4.327 0.107 13.186 1.00 64.19 86 GLN A C 1
ATOM 626 O O . GLN A 1 86 ? -5.358 -0.234 13.754 1.00 64.19 86 GLN A O 1
ATOM 631 N N . GLY A 1 87 ? -3.939 -0.433 12.039 1.00 83.94 87 GLY A N 1
ATOM 632 C CA . GLY A 1 87 ? -4.713 -1.468 11.376 1.00 83.94 87 GLY A CA 1
ATOM 633 C C . GLY A 1 87 ? -4.253 -1.695 9.950 1.00 83.94 87 GLY A C 1
ATOM 634 O O . GLY A 1 87 ? -3.536 -0.874 9.369 1.00 83.94 87 GLY A O 1
ATOM 635 N N . ILE A 1 88 ? -4.653 -2.841 9.410 1.00 92.44 88 ILE A N 1
ATOM 636 C CA . ILE A 1 88 ? -4.500 -3.142 7.994 1.00 92.44 88 ILE A CA 1
ATOM 637 C C . ILE A 1 88 ? -5.655 -2.456 7.264 1.00 92.44 88 ILE A C 1
ATOM 639 O O . ILE A 1 88 ? -6.809 -2.826 7.460 1.00 92.44 88 ILE A O 1
ATOM 643 N N . ALA A 1 89 ? -5.335 -1.479 6.421 1.00 94.00 89 ALA A N 1
ATOM 644 C CA . ALA A 1 89 ? -6.319 -0.765 5.616 1.00 94.00 89 ALA A CA 1
ATOM 645 C C . ALA A 1 89 ? -6.589 -1.485 4.291 1.00 94.00 89 ALA A C 1
ATOM 647 O O . ALA A 1 89 ? -7.731 -1.555 3.842 1.00 94.00 89 ALA A O 1
ATOM 648 N N . ILE A 1 90 ? -5.541 -2.027 3.661 1.00 96.62 90 ILE A N 1
ATOM 649 C CA . ILE A 1 90 ? -5.638 -2.721 2.372 1.00 96.62 90 ILE A CA 1
ATOM 650 C C . ILE A 1 90 ? -4.838 -4.021 2.447 1.00 96.62 90 ILE A C 1
ATOM 652 O O . ILE A 1 90 ? -3.651 -4.028 2.787 1.00 96.62 90 ILE A O 1
ATO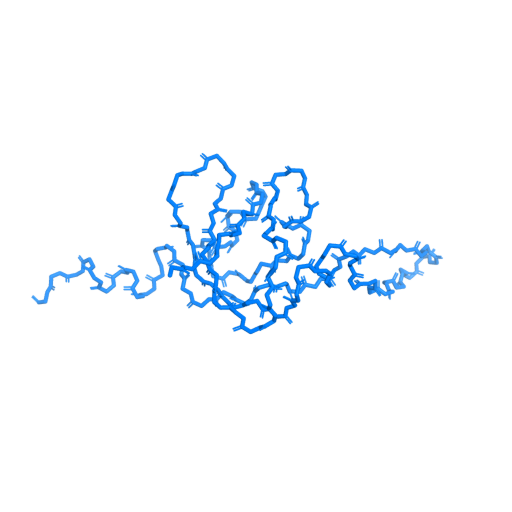M 656 N N . GLU A 1 91 ? -5.497 -5.118 2.100 1.00 97.69 91 GLU A N 1
ATOM 657 C CA . GLU A 1 91 ? -4.880 -6.425 1.896 1.00 97.69 91 GLU A CA 1
ATOM 658 C C . GLU A 1 91 ? -4.148 -6.448 0.548 1.00 97.69 91 GLU A C 1
ATOM 660 O O . GLU A 1 91 ? -4.721 -6.081 -0.479 1.00 97.69 91 GLU A O 1
ATOM 665 N N . ASN A 1 92 ? -2.880 -6.860 0.541 1.00 97.31 92 ASN A N 1
ATOM 666 C CA . ASN A 1 92 ? -2.069 -6.938 -0.673 1.00 97.31 92 ASN A CA 1
ATOM 667 C C . ASN A 1 92 ? -2.367 -8.246 -1.424 1.00 97.31 92 ASN A C 1
ATOM 669 O O . ASN A 1 92 ? -2.271 -9.325 -0.845 1.00 97.31 92 ASN A O 1
ATOM 673 N N . ILE A 1 93 ? -2.732 -8.144 -2.704 1.00 97.62 93 ILE A N 1
ATOM 674 C CA . ILE A 1 93 ? -3.098 -9.291 -3.550 1.00 97.62 93 ILE A CA 1
ATOM 675 C C . ILE A 1 93 ? -1.984 -9.608 -4.547 1.00 97.62 93 ILE A C 1
ATOM 677 O O . ILE A 1 93 ? -1.660 -10.771 -4.772 1.00 97.62 93 ILE A O 1
ATOM 681 N N . HIS A 1 94 ? -1.414 -8.575 -5.162 1.00 97.19 94 HIS A N 1
ATOM 682 C CA . HIS A 1 94 ? -0.371 -8.703 -6.172 1.00 97.19 94 HIS A CA 1
ATOM 683 C C . HIS A 1 94 ? 0.586 -7.525 -6.063 1.00 97.19 94 HIS A C 1
ATOM 685 O O . HIS A 1 94 ? 0.149 -6.388 -5.890 1.00 97.19 94 HIS A O 1
ATOM 691 N N . TYR A 1 95 ? 1.884 -7.765 -6.206 1.00 97.44 95 TYR A N 1
ATOM 692 C CA . TYR A 1 95 ? 2.882 -6.704 -6.140 1.00 97.44 95 TYR A CA 1
ATOM 693 C C . TYR A 1 95 ? 4.022 -6.918 -7.129 1.00 97.44 95 TYR A C 1
ATOM 695 O O . TYR A 1 95 ? 4.293 -8.019 -7.611 1.00 97.44 95 TYR A O 1
ATOM 703 N N . LEU A 1 96 ? 4.714 -5.826 -7.436 1.00 95.38 96 LEU A N 1
ATOM 704 C CA . LEU A 1 96 ? 5.834 -5.826 -8.363 1.00 95.38 96 LEU A CA 1
ATOM 705 C C . LEU A 1 96 ? 6.916 -6.827 -7.920 1.00 95.38 96 LEU A C 1
ATOM 707 O O . LEU A 1 96 ? 7.356 -6.806 -6.770 1.00 95.38 96 LEU A O 1
ATOM 711 N N . ASN A 1 97 ? 7.397 -7.649 -8.858 1.00 93.38 97 ASN A N 1
ATOM 712 C CA . ASN A 1 97 ? 8.388 -8.715 -8.642 1.00 93.38 97 ASN A CA 1
ATOM 713 C C . ASN A 1 97 ? 7.941 -9.891 -7.752 1.00 93.38 97 ASN A C 1
ATOM 715 O O . ASN A 1 97 ? 8.794 -10.683 -7.317 1.00 93.38 97 ASN A O 1
ATOM 719 N N . ASP A 1 98 ? 6.641 -10.055 -7.512 1.00 94.88 98 ASP A N 1
ATOM 720 C CA . ASP A 1 98 ? 6.108 -11.286 -6.934 1.00 94.88 98 ASP A CA 1
ATOM 721 C C . ASP A 1 98 ? 6.174 -12.476 -7.918 1.00 94.88 98 ASP A C 1
ATOM 723 O O . ASP A 1 98 ? 6.766 -12.400 -9.001 1.00 94.88 98 ASP A O 1
ATOM 727 N N . GLY A 1 99 ? 5.623 -13.623 -7.514 1.00 93.75 99 GLY A N 1
ATOM 728 C CA . GLY A 1 99 ? 5.621 -14.827 -8.346 1.00 93.75 99 GLY A CA 1
ATOM 729 C C . GLY A 1 99 ? 4.865 -14.652 -9.666 1.00 93.75 99 GLY A C 1
ATOM 730 O O . GLY A 1 99 ? 5.363 -15.088 -10.705 1.00 93.75 99 GLY A O 1
ATOM 731 N N . LEU A 1 100 ? 3.707 -13.982 -9.640 1.00 92.56 100 LEU A N 1
ATOM 732 C CA . LEU A 1 100 ? 2.875 -13.753 -10.823 1.00 92.56 100 LEU A CA 1
ATOM 733 C C . LEU A 1 100 ? 3.565 -12.799 -11.803 1.00 92.56 100 LEU A C 1
ATOM 735 O O . LEU A 1 100 ? 3.608 -13.075 -12.999 1.00 92.56 100 LEU A O 1
ATOM 739 N N . TRP A 1 101 ? 4.183 -11.733 -11.291 1.00 91.56 101 TRP A N 1
ATOM 740 C CA . TRP A 1 101 ? 4.979 -10.801 -12.090 1.00 91.56 101 TRP A CA 1
ATOM 741 C C . TRP A 1 101 ? 6.150 -11.501 -12.786 1.00 91.56 101 TRP A C 1
ATOM 743 O O . TRP A 1 101 ? 6.467 -11.245 -13.945 1.00 91.56 101 TRP A O 1
ATOM 753 N N . LYS A 1 102 ? 6.831 -12.403 -12.074 1.00 91.06 102 LYS A N 1
ATOM 754 C CA . LYS A 1 102 ? 7.980 -13.128 -12.631 1.00 91.06 102 LYS A CA 1
ATOM 755 C C . LYS A 1 102 ? 7.567 -14.177 -13.652 1.00 91.06 102 LYS A C 1
ATOM 757 O O . LYS A 1 102 ? 8.333 -14.429 -14.582 1.00 91.06 102 LYS A O 1
ATOM 762 N N . LEU A 1 103 ? 6.380 -14.762 -13.510 1.00 89.19 103 LEU A N 1
ATOM 763 C CA . LEU A 1 103 ? 5.867 -15.753 -14.452 1.00 89.19 103 LEU A CA 1
ATOM 764 C C . LEU A 1 103 ? 5.784 -15.192 -15.877 1.00 89.19 103 LEU A C 1
ATOM 766 O O . LEU A 1 103 ? 6.190 -15.872 -16.811 1.00 89.19 103 LEU A O 1
ATOM 770 N N . THR A 1 104 ? 5.364 -13.934 -16.042 1.00 73.00 104 THR A N 1
ATOM 771 C CA . THR A 1 104 ? 5.266 -13.288 -17.363 1.00 73.00 104 THR A CA 1
ATOM 772 C C . THR A 1 104 ? 6.623 -12.931 -17.973 1.00 73.00 104 THR A C 1
ATOM 774 O O . THR A 1 104 ? 6.696 -12.610 -19.154 1.00 73.00 104 THR A O 1
ATOM 777 N N . SER A 1 105 ? 7.701 -12.969 -17.184 1.00 65.88 105 SER A N 1
ATOM 778 C CA . SER A 1 105 ? 9.069 -12.690 -17.647 1.00 65.88 105 SER A CA 1
ATOM 779 C C . SER A 1 105 ? 9.852 -13.942 -18.054 1.00 65.88 105 SER A C 1
ATOM 781 O O . SER A 1 105 ? 10.960 -13.825 -18.577 1.00 65.88 105 SER A O 1
ATOM 783 N N . ARG A 1 106 ? 9.298 -15.143 -17.828 1.00 61.19 106 ARG A N 1
ATOM 784 C CA . ARG A 1 106 ? 9.886 -16.389 -18.327 1.00 61.19 106 ARG A CA 1
ATOM 785 C C . ARG A 1 106 ? 9.375 -16.668 -19.743 1.00 61.19 106 ARG A C 1
ATOM 787 O O . ARG A 1 106 ? 8.160 -16.735 -19.917 1.00 61.19 106 ARG A O 1
ATOM 794 N N . PRO A 1 107 ? 10.260 -16.859 -20.740 1.00 64.06 107 PRO A N 1
ATOM 795 C CA . PRO A 1 107 ? 9.833 -17.469 -21.991 1.00 64.06 107 PRO A CA 1
ATOM 796 C C . PRO A 1 107 ? 9.294 -18.873 -21.679 1.00 64.06 107 PRO A C 1
ATOM 798 O O . PRO A 1 107 ? 9.869 -19.575 -20.840 1.00 64.06 107 PRO A O 1
ATOM 801 N N . LEU A 1 108 ? 8.157 -19.213 -22.292 1.00 60.94 108 LEU A N 1
ATOM 802 C CA . LEU A 1 108 ? 7.573 -20.556 -22.253 1.00 60.94 108 LEU A CA 1
ATOM 803 C C . LEU A 1 108 ? 8.552 -21.596 -22.809 1.00 60.94 108 LEU A C 1
ATOM 805 O O . LEU A 1 108 ? 9.276 -21.256 -23.773 1.00 60.94 108 LEU A O 1
#

Solvent-accessible surface area (backbone atoms only — not comparable to full-atom values): 5982 Å² total; per-residue (Å²): 136,68,54,63,33,27,31,14,72,83,41,47,73,42,41,56,69,63,39,60,42,40,30,56,32,36,72,37,95,52,20,37,71,47,85,82,41,46,54,72,37,62,34,36,31,28,39,52,98,53,93,58,72,42,33,34,27,33,23,69,38,29,34,61,49,55,69,76,35,54,67,43,82,49,78,43,99,82,75,56,83,49,82,40,54,61,50,73,34,26,46,56,77,47,33,54,80,36,73,72,56,46,54,77,72,51,84,130

Sequence (108 aa):
MMPLVRVDRGAIRFVLKGANIMTPGLTSPGGALPQHLQKDQIVAIIAEGKEHICAIGRSLQSADEITVGVVVEVVNPAGGKRSTNQGIAIENIHYLNDGLWKLTSRPL

Nearest PDB structures (foldseek):
  3r90-assembly1_D  TM=9.631E-01  e=3.364E-10  Homo sapiens
  5vyc-assembly6_k6  TM=9.283E-01  e=2.152E-10  Homo sapiens
  5oa3-assembly1_0  TM=9.443E-01  e=3.785E-07  Homo sapiens
  5zuu-assembly2_A  TM=3.568E-01  e=1.718E+00  Arabidopsis thaliana
  6ynk-assembly1_A  TM=3.774E-01  e=7.957E+00  Homo sapiens

Mean predicted aligned error: 6.9 Å